Protein AF-J0CPW7-F1 (afdb_monomer)

Structure (mmCIF, N/CA/C/O backbone):
data_AF-J0CPW7-F1
#
_entry.id   AF-J0CPW7-F1
#
loop_
_atom_site.group_PDB
_atom_site.id
_atom_site.type_symbol
_atom_site.label_atom_id
_atom_site.label_alt_id
_atom_site.label_comp_id
_atom_site.label_asym_id
_atom_site.label_entity_id
_atom_site.label_seq_id
_atom_site.pdbx_PDB_ins_code
_atom_site.Cartn_x
_atom_site.Cartn_y
_atom_site.Cartn_z
_atom_site.occupancy
_atom_site.B_iso_or_equiv
_atom_site.auth_seq_id
_atom_site.auth_comp_id
_atom_site.auth_asym_id
_atom_site.auth_atom_id
_atom_site.pdbx_PDB_model_num
ATOM 1 N N . CYS A 1 1 ? 6.075 5.060 -6.857 1.00 97.00 1 CYS A N 1
ATOM 2 C CA . CYS A 1 1 ? 6.315 3.950 -5.918 1.00 97.00 1 CYS A CA 1
ATOM 3 C C . CYS A 1 1 ? 6.355 4.543 -4.523 1.00 97.00 1 CYS A C 1
ATOM 5 O O . CYS A 1 1 ? 7.009 5.564 -4.343 1.00 97.00 1 CYS A O 1
ATOM 7 N N . PHE A 1 2 ? 5.642 3.962 -3.564 1.00 97.75 2 PHE A N 1
ATOM 8 C CA . PHE A 1 2 ? 5.620 4.474 -2.197 1.00 97.75 2 PHE A CA 1
ATOM 9 C C . PHE A 1 2 ? 7.005 4.421 -1.529 1.00 97.75 2 PHE A C 1
ATOM 11 O O . PHE A 1 2 ? 7.380 5.375 -0.845 1.00 97.75 2 PHE A O 1
ATOM 18 N N . ASP A 1 3 ? 7.784 3.373 -1.813 1.00 96.81 3 ASP A N 1
ATOM 19 C CA . ASP A 1 3 ? 9.082 3.133 -1.173 1.00 96.81 3 ASP A CA 1
ATOM 20 C C . ASP A 1 3 ? 10.245 3.840 -1.868 1.00 96.81 3 ASP A C 1
ATOM 22 O O . ASP A 1 3 ? 10.908 4.661 -1.253 1.00 96.81 3 ASP A O 1
ATOM 26 N N . CYS A 1 4 ? 10.471 3.591 -3.160 1.00 95.44 4 CYS A N 1
ATOM 27 C CA . CYS A 1 4 ? 11.642 4.125 -3.873 1.00 95.44 4 CYS A CA 1
ATOM 28 C C . CYS A 1 4 ? 11.357 5.364 -4.739 1.00 95.44 4 CYS A C 1
ATOM 30 O O . CYS A 1 4 ? 12.217 5.803 -5.493 1.00 95.44 4 CYS A O 1
ATOM 32 N N . LYS A 1 5 ? 10.126 5.892 -4.705 1.00 95.19 5 LYS A N 1
ATOM 33 C CA . LYS A 1 5 ? 9.667 7.047 -5.508 1.00 95.19 5 LYS A CA 1
ATOM 34 C C . LYS A 1 5 ? 9.723 6.881 -7.037 1.00 95.19 5 LYS A C 1
ATOM 36 O O . LYS A 1 5 ? 9.331 7.804 -7.741 1.00 95.19 5 LYS A O 1
ATOM 41 N N . ALA A 1 6 ? 10.060 5.697 -7.558 1.00 96.38 6 ALA A N 1
ATOM 42 C CA . ALA A 1 6 ? 9.984 5.394 -8.991 1.00 96.38 6 ALA A CA 1
ATOM 43 C C . ALA A 1 6 ? 8.604 5.727 -9.594 1.00 96.38 6 ALA A C 1
ATOM 45 O O . ALA A 1 6 ? 7.568 5.478 -8.964 1.00 96.38 6 ALA A O 1
ATOM 46 N N . GLY A 1 7 ? 8.585 6.282 -10.806 1.00 96.25 7 GLY A N 1
ATOM 47 C CA . GLY A 1 7 ? 7.357 6.665 -11.508 1.00 96.25 7 GLY A CA 1
ATOM 48 C C . GLY A 1 7 ? 6.474 5.471 -11.884 1.00 96.25 7 GLY A C 1
ATOM 49 O O . GLY A 1 7 ? 6.941 4.338 -11.939 1.00 96.25 7 GLY A O 1
ATOM 50 N N . ASN A 1 8 ? 5.189 5.742 -12.130 1.00 95.25 8 ASN A N 1
ATOM 51 C CA . ASN A 1 8 ? 4.209 4.795 -12.689 1.00 95.25 8 ASN A CA 1
ATOM 52 C C . ASN A 1 8 ? 4.217 3.381 -12.061 1.00 95.25 8 ASN A C 1
ATOM 54 O O . ASN A 1 8 ? 4.352 2.388 -12.775 1.00 95.25 8 ASN A O 1
ATOM 58 N N . PRO A 1 9 ? 4.084 3.254 -10.725 1.00 97.62 9 PRO A N 1
ATOM 59 C CA . PRO A 1 9 ? 4.030 1.949 -10.072 1.00 97.62 9 PRO A CA 1
ATOM 60 C C . PRO A 1 9 ? 2.786 1.148 -10.497 1.00 97.62 9 PRO 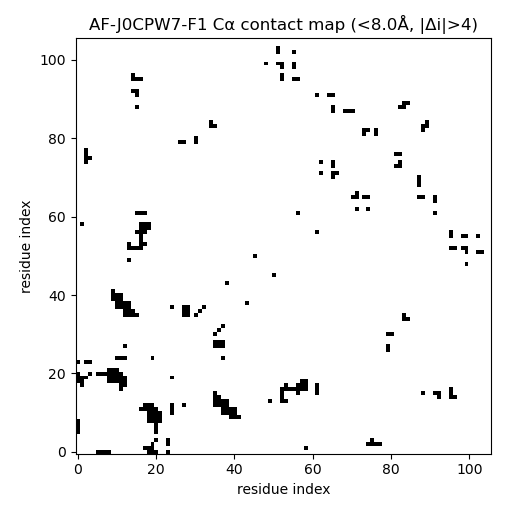A C 1
ATOM 62 O O . PRO A 1 9 ? 1.662 1.616 -10.333 1.00 97.62 9 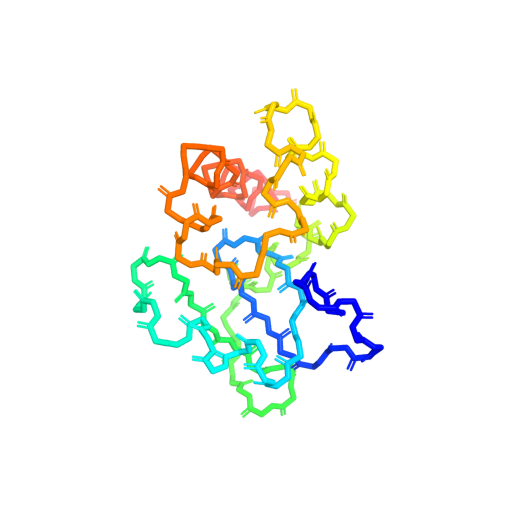PRO A O 1
ATOM 65 N N . THR A 1 10 ? 2.985 -0.077 -10.985 1.00 97.75 10 THR A N 1
ATOM 66 C CA . THR A 1 10 ? 1.918 -1.010 -11.414 1.00 97.75 10 THR A CA 1
ATOM 67 C C . THR A 1 10 ? 1.702 -2.177 -10.447 1.00 97.75 10 THR A C 1
ATOM 69 O O . THR A 1 10 ? 0.948 -3.108 -10.725 1.00 97.75 10 THR A O 1
ATOM 72 N N . TRP A 1 11 ? 2.362 -2.145 -9.292 1.00 98.50 11 TRP A N 1
ATOM 73 C CA . TRP A 1 11 ? 2.194 -3.128 -8.229 1.00 98.50 11 TRP A CA 1
ATOM 74 C C . TRP A 1 11 ? 1.636 -2.457 -6.987 1.00 98.50 11 TRP A C 1
ATOM 76 O O . TRP A 1 11 ? 1.694 -1.238 -6.828 1.00 98.50 11 TRP A O 1
ATOM 86 N N . THR A 1 12 ? 1.074 -3.256 -6.094 1.00 98.50 12 THR A N 1
ATOM 87 C CA . THR A 1 12 ? 0.385 -2.763 -4.905 1.00 98.50 12 THR A CA 1
ATOM 88 C C . THR A 1 12 ? 0.716 -3.602 -3.688 1.00 98.50 12 THR A C 1
ATOM 90 O O . THR A 1 12 ? 1.056 -4.779 -3.803 1.00 98.50 12 THR A O 1
ATOM 93 N N . SER A 1 13 ? 0.589 -2.985 -2.519 1.00 98.25 13 SER A N 1
ATOM 94 C CA . SER A 1 13 ? 0.588 -3.642 -1.218 1.00 98.25 13 SER A CA 1
ATOM 95 C C . SER A 1 13 ? -0.791 -3.442 -0.596 1.00 98.25 13 SER A C 1
ATOM 97 O O . SER A 1 13 ? -1.090 -2.374 -0.058 1.00 98.25 13 SER A O 1
ATOM 99 N N . ILE A 1 14 ? -1.638 -4.469 -0.693 1.00 98.31 14 ILE A N 1
ATOM 100 C CA . ILE A 1 14 ? -3.067 -4.400 -0.356 1.00 98.31 14 ILE A CA 1
ATOM 101 C C . ILE A 1 14 ? -3.333 -3.985 1.094 1.00 98.31 14 ILE A C 1
ATOM 103 O O . ILE A 1 14 ? -4.137 -3.077 1.287 1.00 98.31 14 ILE A O 1
ATOM 107 N N . PRO A 1 15 ? -2.673 -4.565 2.123 1.00 97.62 15 PRO A N 1
ATOM 108 C CA . PRO A 1 15 ? -2.999 -4.250 3.517 1.00 97.62 15 PRO A CA 1
ATOM 109 C C . PRO A 1 15 ? -2.771 -2.780 3.879 1.00 97.62 15 PRO A C 1
ATOM 111 O O . PRO A 1 15 ? -3.340 -2.289 4.847 1.00 97.62 15 PRO A O 1
ATOM 114 N N . PHE A 1 16 ? -1.936 -2.093 3.100 1.00 98.12 16 PHE A N 1
ATOM 115 C CA . PHE A 1 16 ? -1.606 -0.686 3.281 1.00 98.12 16 PHE A CA 1
ATOM 116 C C . PHE A 1 16 ? -2.239 0.209 2.206 1.00 98.12 16 PHE A C 1
ATOM 118 O O . PHE A 1 16 ? -2.075 1.420 2.261 1.00 98.12 16 PHE A O 1
ATOM 125 N N . GLY A 1 17 ? -2.920 -0.350 1.202 1.00 98.12 17 GLY A N 1
ATOM 126 C CA . GLY A 1 17 ? -3.538 0.431 0.130 1.00 98.12 17 GLY A CA 1
ATOM 127 C C . GLY A 1 17 ? -2.554 1.281 -0.690 1.00 98.12 17 GLY A C 1
ATOM 128 O O . GLY A 1 17 ? -2.939 2.340 -1.177 1.00 98.12 17 GLY A O 1
ATOM 129 N N . VAL A 1 18 ? -1.283 0.877 -0.824 1.00 98.50 18 VAL A N 1
ATOM 130 C CA . VAL A 1 18 ? -0.233 1.669 -1.506 1.00 98.50 18 VAL A CA 1
ATOM 131 C C . VAL A 1 18 ? 0.231 1.043 -2.818 1.00 98.50 18 VAL A C 1
ATOM 133 O O . VAL A 1 18 ? 0.217 -0.177 -2.981 1.00 98.50 18 VAL A O 1
ATOM 136 N N . TYR A 1 19 ? 0.710 1.885 -3.733 1.00 98.50 19 TYR A N 1
ATOM 137 C CA . TYR A 1 19 ? 1.316 1.498 -5.005 1.00 98.50 19 TYR A CA 1
ATOM 138 C C . TYR A 1 19 ? 2.844 1.469 -4.923 1.00 98.50 19 TYR A C 1
ATOM 140 O O . TYR A 1 19 ? 3.490 2.465 -4.571 1.00 98.50 19 TYR A O 1
ATOM 148 N N . ILE A 1 20 ? 3.428 0.359 -5.354 1.00 98.31 20 ILE A N 1
ATOM 149 C CA . ILE A 1 20 ? 4.861 0.063 -5.364 1.00 98.31 20 ILE A CA 1
ATOM 150 C C . ILE A 1 20 ? 5.328 -0.327 -6.777 1.00 98.31 20 ILE A C 1
ATOM 152 O O . ILE A 1 20 ? 4.525 -0.702 -7.628 1.00 98.31 20 ILE A O 1
ATOM 156 N N . CYS A 1 21 ? 6.616 -0.166 -7.078 1.00 97.94 21 CYS A N 1
ATOM 157 C CA . CYS A 1 21 ? 7.180 -0.642 -8.346 1.00 97.94 21 CYS A CA 1
ATOM 158 C C . CYS A 1 21 ? 7.415 -2.159 -8.302 1.00 97.94 21 CYS A C 1
ATOM 160 O O . CYS A 1 21 ? 7.269 -2.787 -7.250 1.00 97.94 21 CYS A O 1
ATOM 162 N N . LEU A 1 22 ? 7.800 -2.739 -9.440 1.00 97.19 22 LEU A N 1
ATOM 163 C CA . LEU A 1 22 ? 8.092 -4.166 -9.555 1.00 97.19 22 LEU A CA 1
ATOM 164 C C . LEU A 1 22 ? 9.209 -4.598 -8.591 1.00 97.19 22 LEU A C 1
ATOM 166 O O . LEU A 1 22 ? 9.065 -5.608 -7.905 1.00 97.19 22 LEU A O 1
ATOM 170 N N . GLU A 1 23 ? 10.275 -3.809 -8.466 1.00 97.06 23 GLU A N 1
ATOM 171 C CA . GLU A 1 23 ? 11.421 -4.119 -7.604 1.00 97.06 23 GLU A CA 1
ATOM 172 C C . GLU A 1 23 ? 11.020 -4.122 -6.123 1.00 97.06 23 GLU A C 1
ATOM 174 O O . GLU A 1 23 ? 11.301 -5.076 -5.394 1.00 97.06 23 GLU A O 1
ATOM 179 N N . CYS A 1 24 ? 10.287 -3.097 -5.677 1.00 97.44 24 CYS A N 1
ATOM 180 C CA . CYS A 1 24 ? 9.765 -3.040 -4.311 1.00 97.44 24 CYS A CA 1
ATOM 181 C C . CYS A 1 24 ? 8.732 -4.145 -4.054 1.00 97.44 24 CYS A C 1
ATOM 183 O O . CYS A 1 24 ? 8.658 -4.665 -2.944 1.00 97.44 24 CYS A O 1
ATOM 185 N N . SER A 1 25 ? 7.984 -4.580 -5.072 1.00 97.56 25 SER A N 1
ATOM 186 C CA . SER A 1 25 ? 7.068 -5.718 -4.941 1.00 97.56 25 SER A CA 1
ATOM 187 C C . SER A 1 25 ? 7.797 -7.004 -4.524 1.00 97.56 25 SER A C 1
ATOM 189 O O . SER A 1 25 ? 7.287 -7.753 -3.690 1.00 97.56 25 SER A O 1
ATOM 191 N N . SER A 1 26 ? 9.023 -7.226 -5.010 1.00 96.56 26 SER A N 1
ATOM 192 C CA . SER A 1 26 ? 9.864 -8.361 -4.609 1.00 96.56 26 SER A CA 1
ATOM 193 C C . SER A 1 26 ? 10.314 -8.254 -3.151 1.00 96.56 26 SER A C 1
ATOM 195 O O . SER A 1 26 ? 10.246 -9.236 -2.414 1.00 96.56 26 SER A O 1
ATOM 197 N N . VAL A 1 27 ? 10.683 -7.051 -2.696 1.00 96.81 27 VAL A N 1
ATOM 198 C CA . VAL A 1 27 ? 10.994 -6.793 -1.276 1.00 96.81 27 VAL A CA 1
ATOM 199 C C . VAL A 1 27 ? 9.787 -7.125 -0.400 1.00 96.81 27 VAL A C 1
ATOM 201 O O . VAL A 1 27 ? 9.921 -7.812 0.610 1.00 96.81 27 VAL A O 1
ATOM 204 N N . HIS A 1 28 ? 8.591 -6.711 -0.821 1.00 97.81 28 HIS A N 1
ATOM 205 C CA . HIS A 1 28 ? 7.356 -7.004 -0.104 1.00 97.81 28 HIS A CA 1
ATOM 206 C C . HIS A 1 28 ? 7.026 -8.492 -0.029 1.00 97.81 28 HIS A C 1
ATOM 208 O O . HIS A 1 28 ? 6.632 -8.977 1.030 1.00 97.81 28 HIS A O 1
ATOM 214 N N . ARG A 1 29 ? 7.233 -9.232 -1.122 1.00 97.38 29 ARG A N 1
ATOM 215 C CA . ARG A 1 29 ? 7.055 -10.691 -1.141 1.00 97.38 29 ARG A CA 1
ATOM 216 C C . ARG A 1 29 ? 7.981 -11.384 -0.140 1.00 97.38 29 ARG A C 1
ATOM 218 O O . ARG A 1 29 ? 7.523 -12.269 0.577 1.00 97.38 29 ARG A O 1
ATOM 225 N N . ASN A 1 30 ? 9.232 -10.931 -0.030 1.00 96.62 30 ASN A N 1
ATOM 226 C CA . ASN A 1 30 ? 10.217 -11.488 0.904 1.00 96.62 30 ASN A CA 1
ATOM 227 C C . ASN A 1 30 ? 9.864 -11.257 2.385 1.00 96.62 30 ASN A C 1
ATOM 229 O O . ASN A 1 30 ? 10.325 -12.005 3.243 1.00 96.62 30 ASN A O 1
ATOM 233 N N . MET A 1 31 ? 9.036 -10.254 2.705 1.00 95.88 31 MET A N 1
ATOM 234 C CA . MET A 1 31 ? 8.550 -10.030 4.075 1.00 95.88 31 MET A CA 1
ATOM 235 C C . MET A 1 31 ? 7.480 -11.047 4.506 1.00 95.88 31 MET A C 1
ATOM 237 O O . MET A 1 31 ? 7.279 -11.264 5.700 1.00 95.88 31 MET A O 1
ATOM 241 N N . GLY A 1 32 ? 6.804 -11.685 3.550 1.00 95.56 32 GLY A N 1
ATOM 242 C CA . GLY A 1 32 ? 5.738 -12.648 3.801 1.00 95.56 32 GLY A CA 1
ATOM 243 C C . GLY A 1 32 ? 4.339 -12.026 3.882 1.00 95.56 32 GLY A C 1
ATOM 244 O O . GLY A 1 32 ? 4.146 -10.867 4.254 1.00 95.56 32 GLY A O 1
ATOM 245 N N . VAL A 1 33 ? 3.339 -12.853 3.559 1.00 95.50 33 VAL A N 1
ATOM 246 C CA . VAL A 1 33 ? 1.940 -12.436 3.331 1.00 95.50 33 VAL A CA 1
ATOM 247 C C . VAL A 1 33 ? 1.235 -11.834 4.550 1.00 95.50 33 VAL A C 1
ATOM 249 O O . VAL A 1 33 ? 0.283 -11.077 4.392 1.00 95.50 33 VAL A O 1
ATOM 252 N N . HIS A 1 34 ? 1.707 -12.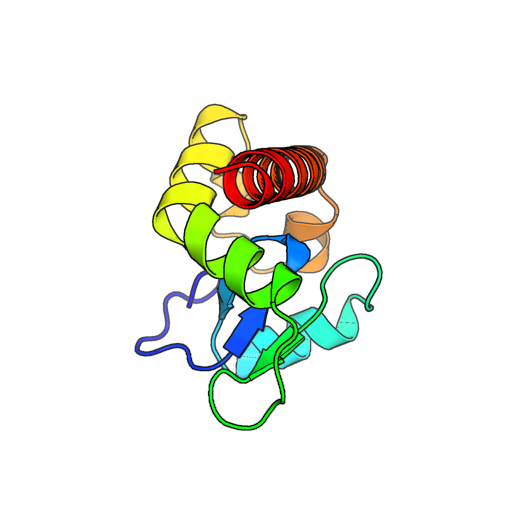148 5.759 1.00 92.44 34 HIS A N 1
ATOM 253 C CA . HIS A 1 34 ? 1.185 -11.598 7.013 1.00 92.44 34 HIS A CA 1
ATOM 254 C C . HIS A 1 34 ? 1.636 -10.144 7.249 1.00 92.44 34 HIS A C 1
ATOM 256 O O . HIS A 1 34 ? 0.954 -9.384 7.937 1.00 92.44 34 HIS A O 1
ATOM 262 N N . ILE A 1 35 ? 2.764 -9.734 6.655 1.00 94.56 35 ILE A N 1
ATOM 263 C CA . ILE A 1 35 ? 3.248 -8.350 6.703 1.00 94.56 35 ILE A CA 1
ATOM 264 C C . ILE A 1 35 ? 2.657 -7.564 5.539 1.00 94.56 35 ILE A C 1
ATOM 266 O O . ILE A 1 35 ? 2.035 -6.524 5.752 1.00 94.56 35 ILE A O 1
ATOM 270 N N . SER A 1 36 ? 2.838 -8.063 4.317 1.00 96.25 36 SER A N 1
ATOM 271 C CA . SER A 1 36 ? 2.356 -7.420 3.101 1.00 96.25 36 SER A CA 1
ATOM 272 C C . SER A 1 36 ? 1.833 -8.446 2.108 1.00 96.25 36 SER A C 1
ATOM 274 O O . SER A 1 36 ? 2.437 -9.492 1.886 1.00 96.25 36 SER A O 1
ATOM 276 N N . PHE A 1 37 ? 0.721 -8.106 1.462 1.00 97.69 37 PHE A N 1
ATOM 277 C CA . PHE A 1 37 ? 0.138 -8.897 0.394 1.00 97.69 37 PHE A CA 1
ATOM 278 C C . PHE A 1 37 ? 0.179 -8.114 -0.915 1.00 97.69 37 PHE A C 1
ATOM 280 O O . PHE A 1 37 ? -0.397 -7.029 -1.009 1.00 97.69 37 PHE A O 1
ATOM 287 N N . VAL A 1 38 ? 0.883 -8.662 -1.905 1.00 98.12 38 VAL A N 1
ATOM 288 C CA . VAL A 1 38 ? 1.198 -7.975 -3.161 1.00 98.12 38 VAL A CA 1
ATOM 289 C C . VAL A 1 38 ? 0.254 -8.401 -4.283 1.00 98.12 38 VAL A C 1
ATOM 291 O O . VAL A 1 38 ? -0.026 -9.594 -4.455 1.00 98.12 38 VAL A O 1
ATOM 294 N N . ARG A 1 39 ? -0.193 -7.424 -5.075 1.00 98.12 39 ARG A N 1
ATOM 295 C CA . ARG A 1 39 ? -0.953 -7.632 -6.316 1.00 98.12 39 ARG A CA 1
ATOM 296 C C . ARG A 1 39 ? -0.482 -6.691 -7.417 1.00 98.12 39 ARG A C 1
ATOM 298 O O . ARG A 1 39 ? -0.205 -5.520 -7.159 1.00 98.12 39 ARG A O 1
ATOM 305 N N . SER A 1 40 ? -0.401 -7.202 -8.634 1.00 97.88 40 SER A N 1
ATOM 306 C CA . SER A 1 40 ? -0.255 -6.423 -9.857 1.00 97.88 40 SER A CA 1
ATOM 307 C C . SER A 1 40 ? -1.596 -5.796 -10.241 1.00 97.88 40 SER A C 1
ATOM 309 O O . SER A 1 40 ? -2.645 -6.433 -10.146 1.00 97.88 40 SER A O 1
ATOM 311 N N . THR A 1 41 ? -1.570 -4.547 -10.701 1.00 96.75 41 THR A N 1
ATOM 312 C CA . THR A 1 41 ? -2.775 -3.845 -11.164 1.00 96.75 41 THR A CA 1
ATOM 313 C C . THR A 1 41 ? -3.315 -4.395 -12.481 1.00 96.75 41 THR A C 1
ATOM 315 O O . THR A 1 41 ? -4.495 -4.222 -12.760 1.00 96.75 41 THR A O 1
ATOM 318 N N . ASN A 1 42 ? -2.472 -5.045 -13.287 1.00 94.56 42 ASN A N 1
ATOM 319 C CA . ASN A 1 42 ? -2.806 -5.495 -14.638 1.00 94.56 42 ASN A CA 1
ATOM 320 C C . ASN A 1 42 ? -2.680 -7.010 -14.860 1.00 94.56 42 ASN A C 1
ATOM 322 O O . ASN A 1 42 ? -3.257 -7.510 -15.820 1.00 94.56 42 ASN A O 1
ATOM 326 N N . LEU A 1 43 ? -1.941 -7.737 -14.015 1.00 96.88 43 LEU A N 1
ATOM 327 C CA . LEU A 1 43 ? -1.694 -9.176 -14.190 1.00 96.88 43 LEU A CA 1
ATOM 328 C C . LEU A 1 43 ? -2.502 -10.061 -13.236 1.00 96.88 43 LEU A C 1
ATOM 330 O O . LEU A 1 43 ? -2.694 -11.239 -13.522 1.00 96.88 43 LEU A O 1
ATOM 334 N N . ASP A 1 44 ? -2.961 -9.521 -12.105 1.00 97.25 44 ASP A N 1
ATOM 335 C CA . ASP A 1 44 ? -3.668 -10.299 -11.090 1.00 97.25 44 ASP A CA 1
ATOM 336 C C . ASP A 1 44 ? -5.183 -10.067 -11.126 1.00 97.25 44 ASP A C 1
ATOM 338 O O . ASP A 1 44 ? -5.668 -8.991 -11.471 1.00 97.25 44 ASP A O 1
ATOM 342 N N . THR A 1 45 ? -5.939 -11.079 -10.693 1.00 97.00 45 THR A N 1
ATOM 343 C CA . THR A 1 45 ? -7.375 -10.940 -10.411 1.00 97.00 45 THR A CA 1
ATOM 344 C C . THR A 1 45 ? -7.593 -10.348 -9.020 1.00 97.00 45 THR A C 1
ATOM 346 O O . THR A 1 45 ? -6.923 -10.723 -8.051 1.00 97.00 45 THR A O 1
ATOM 349 N N . TRP A 1 46 ? -8.573 -9.452 -8.925 1.00 97.38 46 TRP A N 1
ATOM 350 C CA . TRP A 1 46 ? -8.852 -8.662 -7.734 1.00 97.38 46 TRP A CA 1
ATOM 351 C C . TRP A 1 46 ? -10.161 -9.058 -7.069 1.00 97.38 46 TRP A C 1
ATOM 353 O O . TRP A 1 46 ? -11.180 -9.269 -7.723 1.00 97.38 46 TRP A O 1
ATOM 363 N N . GLN A 1 47 ? -10.139 -9.101 -5.741 1.00 97.12 47 GLN A N 1
ATOM 364 C CA . GLN A 1 47 ? -11.355 -9.182 -4.939 1.00 97.12 47 GLN A CA 1
ATOM 365 C C . GLN A 1 47 ? -11.863 -7.776 -4.617 1.00 97.12 47 GLN A C 1
ATOM 367 O O . GLN A 1 47 ? -11.074 -6.851 -4.425 1.00 97.12 47 GLN A O 1
ATOM 372 N N . VAL A 1 48 ? -13.180 -7.626 -4.459 1.00 96.50 48 VAL A N 1
ATOM 373 C CA . VAL A 1 48 ? -13.814 -6.329 -4.158 1.00 96.50 48 VAL A CA 1
ATOM 374 C C . VAL A 1 48 ? -13.208 -5.672 -2.915 1.00 96.50 48 VAL A C 1
ATOM 376 O O . VAL A 1 48 ? -12.878 -4.492 -2.948 1.00 96.50 48 VAL A O 1
ATOM 379 N N . ASN A 1 49 ? -12.967 -6.432 -1.843 1.00 95.50 49 ASN A N 1
ATOM 380 C CA . ASN A 1 49 ? -12.345 -5.887 -0.630 1.00 95.50 49 ASN A CA 1
ATOM 381 C C . ASN A 1 49 ? -10.919 -5.368 -0.865 1.00 95.50 49 ASN A C 1
ATOM 383 O O . ASN A 1 49 ? -10.526 -4.380 -0.255 1.00 95.50 49 ASN A O 1
ATOM 387 N N . GLN A 1 50 ? -10.157 -5.993 -1.769 1.00 97.38 50 GLN A N 1
ATOM 388 C CA . GLN A 1 50 ? -8.808 -5.540 -2.124 1.00 97.38 50 GLN A CA 1
ATOM 389 C C . GLN A 1 50 ? -8.871 -4.223 -2.902 1.00 97.38 50 GLN A C 1
ATOM 391 O O . GLN A 1 50 ? -8.084 -3.319 -2.637 1.00 97.38 50 GLN A O 1
ATOM 396 N N . LEU A 1 51 ? -9.839 -4.097 -3.818 1.00 97.50 51 LEU A N 1
ATOM 397 C CA . LEU A 1 51 ? -10.098 -2.846 -4.534 1.00 97.50 51 LEU A CA 1
ATOM 398 C C . LEU A 1 51 ? -10.479 -1.732 -3.556 1.00 97.50 51 LEU A C 1
ATOM 400 O O . LEU A 1 51 ? -9.882 -0.663 -3.610 1.00 97.50 51 LEU A O 1
ATOM 404 N N . ARG A 1 52 ? -11.373 -2.006 -2.595 1.00 97.88 52 ARG A N 1
ATOM 405 C CA . ARG A 1 52 ? -11.744 -1.037 -1.552 1.00 97.88 52 ARG A CA 1
ATOM 406 C C . ARG A 1 52 ? -10.536 -0.571 -0.742 1.00 97.88 52 ARG A C 1
ATOM 408 O O . ARG A 1 52 ? -10.404 0.628 -0.524 1.00 97.88 52 ARG A O 1
ATOM 415 N N . SER A 1 53 ? -9.614 -1.467 -0.360 1.00 98.19 53 SER A N 1
ATOM 416 C CA . SER A 1 53 ? -8.364 -1.072 0.318 1.00 98.19 53 SER A CA 1
ATOM 417 C C . SER A 1 53 ? -7.549 -0.068 -0.499 1.00 98.19 53 SER A C 1
ATOM 419 O O . SER A 1 53 ? -7.001 0.877 0.065 1.00 98.19 53 SER A O 1
ATOM 421 N N . MET A 1 54 ? -7.488 -0.245 -1.821 1.00 98.06 54 MET A N 1
ATOM 422 C CA . MET A 1 54 ? -6.804 0.695 -2.713 1.00 98.06 54 MET A CA 1
ATOM 423 C C . MET A 1 54 ? -7.582 2.008 -2.886 1.00 98.06 54 MET A C 1
ATOM 425 O O . MET A 1 54 ? -6.957 3.058 -3.006 1.00 98.06 54 MET A O 1
ATOM 429 N N . THR A 1 55 ? -8.917 1.966 -2.865 1.00 97.19 55 THR A N 1
ATOM 430 C CA . THR A 1 55 ? -9.793 3.145 -2.969 1.00 97.19 55 THR A CA 1
ATOM 431 C C . THR A 1 55 ? -9.708 4.050 -1.738 1.00 97.19 55 THR A C 1
ATOM 433 O O . THR A 1 55 ? -9.611 5.264 -1.888 1.00 97.19 55 THR A O 1
ATOM 436 N N . VAL A 1 56 ? -9.723 3.482 -0.527 1.00 97.94 56 VAL A N 1
ATOM 437 C CA . VAL A 1 56 ? -9.709 4.252 0.739 1.00 97.94 56 VAL A CA 1
ATOM 438 C C . VAL A 1 56 ? -8.300 4.543 1.280 1.00 97.94 56 VAL A C 1
ATOM 440 O O . VAL A 1 56 ? -8.139 5.231 2.295 1.00 97.94 56 VAL A O 1
ATOM 443 N N . GLY A 1 57 ? -7.284 3.968 0.635 1.00 98.06 57 GLY A N 1
ATOM 444 C CA . GLY A 1 57 ? -5.873 4.148 0.952 1.00 98.06 57 GLY A CA 1
ATOM 445 C C . GLY A 1 57 ? -5.209 5.205 0.073 1.00 98.06 57 GLY A C 1
ATOM 446 O O . GLY A 1 57 ? -5.580 6.378 0.075 1.00 98.06 57 GLY A O 1
ATOM 447 N N . GLY A 1 58 ? -4.181 4.787 -0.660 1.00 97.88 58 GLY A N 1
ATOM 448 C CA . GLY A 1 58 ? -3.383 5.625 -1.546 1.00 97.88 58 GLY A CA 1
ATOM 449 C C . GLY A 1 58 ? -2.087 6.132 -0.909 1.00 97.88 58 GLY A C 1
ATOM 450 O O . GLY A 1 58 ? -1.985 6.361 0.296 1.00 97.88 58 GLY A O 1
ATOM 451 N N . ASN A 1 59 ? -1.073 6.362 -1.751 1.00 98.12 59 ASN A N 1
ATOM 452 C CA . ASN A 1 59 ? 0.272 6.750 -1.303 1.00 98.12 59 ASN A CA 1
ATOM 453 C C . ASN A 1 59 ? 0.290 8.071 -0.524 1.00 98.12 59 ASN A C 1
ATOM 455 O O . ASN A 1 59 ? 1.061 8.207 0.426 1.00 98.12 59 ASN A O 1
ATOM 459 N N . ALA A 1 60 ? -0.543 9.036 -0.922 1.00 97.75 60 ALA A N 1
ATOM 460 C CA . ALA A 1 60 ? -0.660 10.310 -0.219 1.00 97.75 60 ALA A CA 1
ATOM 461 C C . ALA A 1 60 ? -1.243 10.107 1.186 1.00 97.75 60 ALA A C 1
ATOM 463 O O . ALA A 1 60 ? -0.658 10.581 2.157 1.00 97.75 60 ALA A O 1
ATOM 464 N N . SER A 1 61 ? -2.315 9.313 1.305 1.00 97.81 61 SER A N 1
ATOM 465 C CA . SER A 1 61 ? -2.925 8.996 2.600 1.00 97.81 61 SER A CA 1
ATOM 466 C C . SER A 1 61 ? -1.953 8.257 3.523 1.00 97.81 61 SER A C 1
ATOM 468 O O . SER A 1 61 ? -1.838 8.603 4.696 1.00 97.81 61 SER A O 1
ATOM 470 N N . ALA A 1 62 ? -1.196 7.294 2.991 1.00 98.00 62 ALA A N 1
ATOM 471 C CA . ALA A 1 62 ? -0.171 6.586 3.753 1.00 98.00 62 ALA A CA 1
ATOM 472 C C . ALA A 1 62 ? 0.942 7.529 4.232 1.00 98.00 62 ALA A C 1
ATOM 474 O O . ALA A 1 62 ? 1.340 7.486 5.393 1.00 98.00 62 ALA A O 1
ATOM 475 N N . THR A 1 63 ? 1.415 8.422 3.359 1.00 97.56 63 THR A N 1
ATOM 476 C CA . THR A 1 63 ? 2.448 9.419 3.693 1.00 97.56 63 THR A CA 1
ATOM 477 C C . THR A 1 63 ? 1.984 10.357 4.806 1.00 97.56 63 THR A C 1
ATOM 479 O O . THR A 1 63 ? 2.715 10.596 5.770 1.00 97.56 63 THR A O 1
ATOM 482 N N . GLU A 1 64 ? 0.753 10.855 4.703 1.00 97.94 64 GLU A N 1
ATOM 483 C CA . GLU A 1 64 ? 0.147 11.716 5.714 1.00 97.94 64 GLU A CA 1
ATOM 484 C C . GLU A 1 64 ? -0.013 10.980 7.049 1.00 97.94 64 GLU A C 1
ATOM 486 O O . GLU A 1 64 ? 0.362 11.507 8.098 1.00 97.94 64 GLU A O 1
ATOM 491 N N . PHE A 1 65 ? -0.513 9.741 7.018 1.00 98.06 65 PHE A N 1
ATOM 492 C CA . PHE A 1 65 ? -0.710 8.940 8.221 1.00 98.06 65 PHE A CA 1
ATOM 493 C C . PHE A 1 65 ? 0.611 8.678 8.947 1.00 98.06 65 PHE A C 1
ATOM 495 O O . PHE A 1 65 ? 0.703 8.918 10.151 1.00 98.06 65 PHE A O 1
ATOM 502 N N . PHE A 1 66 ? 1.646 8.242 8.224 1.00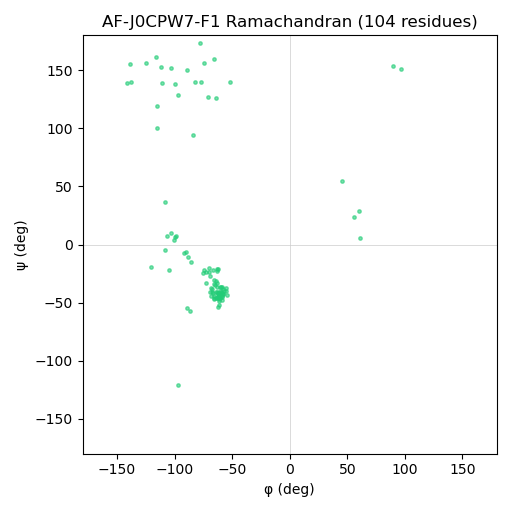 97.38 66 PHE A N 1
ATOM 503 C CA . PHE A 1 66 ? 2.971 8.008 8.800 1.00 97.38 66 PHE A CA 1
ATOM 504 C C . PHE A 1 66 ? 3.555 9.295 9.389 1.00 97.38 66 PHE A C 1
ATOM 506 O O . PHE A 1 66 ? 4.084 9.268 10.497 1.00 97.38 66 PHE A O 1
ATOM 513 N N . THR A 1 67 ? 3.408 10.432 8.706 1.00 96.56 67 THR A N 1
ATOM 514 C CA . THR A 1 67 ? 3.882 11.729 9.216 1.00 96.56 67 THR A CA 1
ATOM 515 C C . THR A 1 67 ? 3.184 12.124 10.522 1.00 96.56 67 THR A C 1
ATOM 517 O O . THR A 1 67 ? 3.852 12.535 11.467 1.00 96.56 67 THR A O 1
ATOM 520 N N . LYS A 1 68 ? 1.859 11.942 10.620 1.00 97.06 68 LYS A N 1
ATOM 521 C CA . LYS A 1 68 ? 1.077 12.293 11.821 1.00 97.06 68 LYS A CA 1
ATOM 522 C C . LYS A 1 68 ? 1.358 11.400 13.034 1.00 97.06 68 LYS A C 1
ATOM 524 O O . LYS A 1 68 ? 1.200 11.854 14.161 1.00 97.06 68 LYS A O 1
ATOM 529 N N . HIS A 1 69 ? 1.786 10.157 12.821 1.00 95.88 69 HIS A N 1
ATOM 530 C CA . HIS A 1 69 ? 1.966 9.159 13.884 1.00 95.88 69 HIS A CA 1
ATOM 531 C C . HIS A 1 69 ? 3.445 8.859 14.172 1.00 95.88 69 HIS A C 1
ATOM 533 O O . HIS A 1 69 ? 3.811 7.712 14.423 1.00 95.88 69 HIS A O 1
ATOM 539 N N . ALA A 1 70 ? 4.307 9.882 14.101 1.00 91.62 70 ALA A N 1
ATOM 540 C CA . ALA A 1 70 ? 5.751 9.786 14.364 1.00 91.62 70 ALA A CA 1
ATOM 541 C C . ALA A 1 70 ? 6.495 8.727 13.514 1.00 91.62 70 ALA A C 1
ATOM 543 O O . ALA A 1 70 ? 7.570 8.255 13.877 1.00 91.62 70 ALA A O 1
ATOM 544 N N . GLY A 1 71 ? 5.936 8.369 12.358 1.00 90.38 71 GLY A N 1
ATOM 545 C CA . GLY A 1 71 ? 6.476 7.393 11.416 1.00 90.38 71 GLY A CA 1
ATOM 546 C C . GLY A 1 71 ? 7.220 8.005 10.230 1.00 90.38 71 GLY A C 1
ATOM 547 O O . GLY A 1 71 ? 7.595 7.271 9.318 1.00 90.38 71 GLY A O 1
ATOM 548 N N . ALA A 1 72 ? 7.433 9.325 10.212 1.00 91.81 72 ALA A N 1
ATOM 549 C CA . ALA A 1 72 ? 8.079 10.025 9.098 1.00 91.81 72 ALA A CA 1
ATOM 550 C C . ALA A 1 72 ? 9.469 9.450 8.763 1.00 91.81 72 ALA A C 1
ATOM 552 O O . ALA A 1 72 ? 9.799 9.284 7.594 1.00 91.81 72 ALA A O 1
ATOM 553 N N . SER A 1 73 ? 10.241 9.041 9.775 1.00 91.81 73 SER A N 1
ATOM 554 C CA . SER A 1 73 ? 11.560 8.412 9.598 1.00 91.81 73 SER A CA 1
ATOM 555 C C . SER 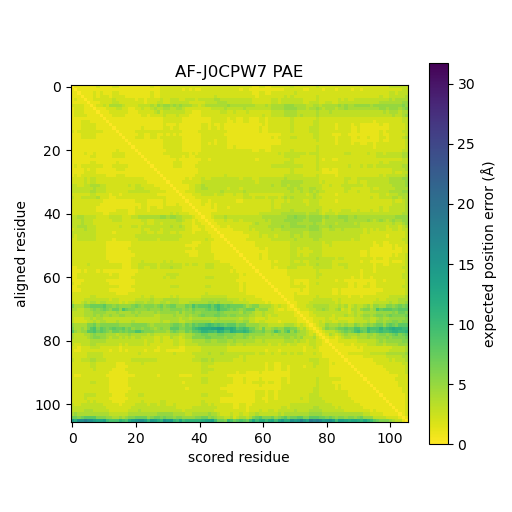A 1 73 ? 11.518 7.075 8.848 1.00 91.81 73 SER A C 1
ATOM 557 O O . SER A 1 73 ? 12.529 6.651 8.290 1.00 91.81 73 SER A O 1
ATOM 559 N N . PHE A 1 74 ? 10.362 6.405 8.802 1.00 93.19 74 PHE A N 1
ATOM 560 C CA . PHE A 1 74 ? 10.187 5.172 8.039 1.00 93.19 74 PHE A CA 1
ATOM 561 C C . PHE A 1 74 ? 9.834 5.418 6.569 1.00 93.19 74 PHE A C 1
ATOM 563 O O . PHE A 1 74 ? 9.931 4.488 5.771 1.00 93.19 74 PHE A O 1
ATOM 570 N N . LEU A 1 75 ? 9.422 6.631 6.181 1.00 90.88 75 LEU A N 1
ATOM 571 C CA . LEU A 1 75 ? 9.018 6.919 4.800 1.00 90.88 75 LEU A CA 1
ATOM 572 C C . LEU A 1 75 ? 10.177 6.789 3.810 1.00 90.88 75 LEU A C 1
ATOM 574 O O . LEU A 1 75 ? 9.950 6.293 2.706 1.00 90.88 75 LEU A O 1
ATOM 578 N N . ASP A 1 76 ? 11.383 7.145 4.252 1.00 87.44 76 ASP A N 1
ATOM 579 C CA . ASP A 1 76 ? 12.627 7.079 3.476 1.00 87.44 76 ASP A CA 1
ATOM 580 C C . ASP A 1 76 ? 13.503 5.875 3.865 1.00 87.44 76 ASP A C 1
ATOM 582 O O . ASP A 1 76 ? 14.659 5.761 3.456 1.00 87.44 76 ASP A O 1
ATOM 586 N N . SER A 1 77 ? 12.972 4.955 4.679 1.00 86.75 77 SER A N 1
ATOM 587 C CA . SER A 1 77 ? 13.721 3.772 5.088 1.00 86.75 77 SER A CA 1
ATOM 588 C C . SER A 1 77 ? 13.886 2.800 3.922 1.00 86.75 77 SER A C 1
ATOM 590 O O . SER A 1 77 ? 12.910 2.361 3.316 1.00 86.75 77 SER A O 1
ATOM 592 N N . VAL A 1 78 ? 15.135 2.413 3.661 1.00 81.75 78 VAL A N 1
ATOM 593 C CA . VAL A 1 78 ? 15.485 1.371 2.681 1.00 81.75 78 VAL A CA 1
ATOM 594 C C . VAL A 1 78 ? 15.121 -0.028 3.202 1.00 81.75 78 VAL A C 1
ATOM 596 O O . VAL A 1 78 ? 14.887 -0.951 2.424 1.00 81.75 78 VAL A O 1
ATOM 599 N N . ASP A 1 79 ? 15.030 -0.191 4.525 1.00 89.44 79 ASP A N 1
ATOM 600 C CA . ASP A 1 79 ? 14.639 -1.449 5.156 1.00 89.44 79 ASP A CA 1
ATOM 601 C C . ASP A 1 79 ? 13.111 -1.575 5.199 1.00 89.44 79 ASP A C 1
ATOM 603 O O . ASP A 1 79 ? 12.433 -1.119 6.129 1.00 89.44 79 ASP A O 1
ATOM 607 N N . GLY A 1 80 ? 12.567 -2.241 4.178 1.00 90.69 80 GLY A N 1
ATOM 608 C CA . GLY A 1 80 ? 11.141 -2.535 4.089 1.00 90.69 80 GLY A CA 1
ATOM 609 C C . GLY A 1 80 ? 10.620 -3.292 5.314 1.00 90.69 80 GLY A C 1
ATOM 610 O O . GLY A 1 80 ? 9.556 -2.957 5.830 1.00 90.69 80 GLY A O 1
ATOM 611 N N . LYS A 1 81 ? 11.375 -4.256 5.855 1.00 91.88 81 LYS A N 1
ATOM 612 C CA . LYS A 1 81 ? 10.907 -5.048 7.000 1.00 91.88 81 LYS A CA 1
ATOM 613 C C . LYS A 1 81 ? 10.759 -4.172 8.237 1.00 91.88 81 LYS A C 1
ATOM 615 O O . LYS A 1 81 ? 9.731 -4.241 8.905 1.00 91.88 81 LYS A O 1
ATOM 620 N N . LYS A 1 82 ? 11.731 -3.298 8.503 1.00 93.31 82 LYS A N 1
ATOM 621 C CA . LYS A 1 82 ? 11.662 -2.345 9.617 1.00 93.31 82 LYS A CA 1
ATOM 622 C C . LYS A 1 82 ? 10.496 -1.366 9.465 1.00 93.31 82 LYS A C 1
ATOM 624 O O . LYS A 1 82 ? 9.799 -1.100 10.440 1.00 93.31 82 LYS A O 1
ATOM 629 N N . LYS A 1 83 ? 10.254 -0.861 8.251 1.00 95.69 83 LYS A N 1
ATOM 630 C CA . LYS A 1 83 ? 9.122 0.027 7.946 1.00 95.69 83 LYS A CA 1
ATOM 631 C C . LYS A 1 83 ? 7.779 -0.665 8.172 1.00 95.69 83 LYS A C 1
ATOM 633 O O . LYS A 1 83 ? 6.947 -0.145 8.910 1.00 95.69 83 LYS A O 1
ATOM 638 N N . TYR A 1 84 ? 7.564 -1.829 7.565 1.00 96.62 84 TYR A N 1
ATOM 639 C CA . TYR A 1 84 ? 6.251 -2.481 7.503 1.00 96.62 84 TYR A CA 1
ATOM 640 C C . TYR A 1 84 ? 5.925 -3.403 8.687 1.00 96.62 84 TYR A C 1
ATOM 642 O O . TYR A 1 84 ? 4.770 -3.804 8.823 1.00 96.62 84 TYR A O 1
ATOM 650 N N . ALA A 1 85 ? 6.904 -3.707 9.545 1.00 94.44 85 ALA A N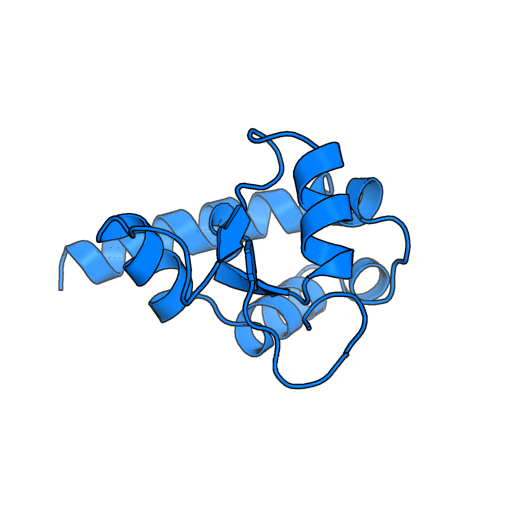 1
ATOM 651 C CA . ALA A 1 85 ? 6.704 -4.353 10.847 1.00 94.44 85 ALA A CA 1
ATOM 652 C C . ALA A 1 85 ? 6.709 -3.353 12.023 1.00 94.44 85 ALA A C 1
ATOM 654 O O . ALA A 1 85 ? 6.751 -3.755 13.183 1.00 94.44 85 ALA A O 1
ATOM 655 N N . SER A 1 86 ? 6.732 -2.047 11.740 1.00 95.62 86 SER A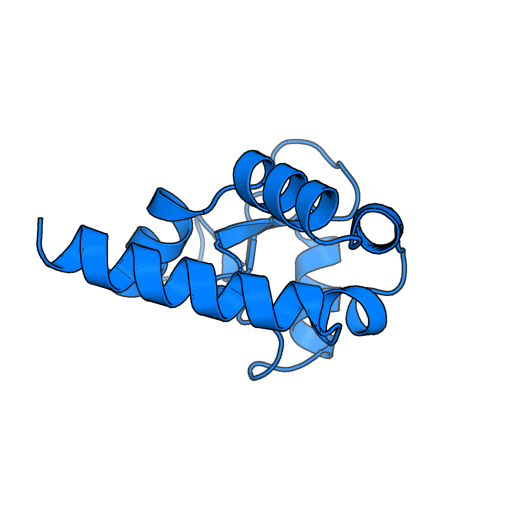 N 1
ATOM 656 C CA . SER A 1 86 ? 6.676 -1.014 12.775 1.00 95.62 86 SER A CA 1
ATOM 657 C C . SER A 1 86 ? 5.267 -0.868 13.359 1.00 95.62 86 SER A C 1
ATOM 659 O O . SER A 1 86 ? 4.267 -1.122 12.688 1.00 95.62 86 SER A O 1
ATOM 661 N N . ALA A 1 87 ? 5.177 -0.351 14.587 1.00 96.06 87 ALA A N 1
ATOM 662 C CA . ALA A 1 87 ? 3.891 -0.080 15.229 1.00 96.06 87 ALA A CA 1
ATOM 663 C C . ALA A 1 87 ? 3.008 0.884 14.411 1.00 96.06 87 ALA A C 1
ATOM 665 O O . ALA A 1 87 ? 1.802 0.682 14.308 1.00 96.06 87 ALA A O 1
ATOM 666 N N . VAL A 1 88 ? 3.599 1.904 13.771 1.00 97.00 88 VAL A N 1
ATOM 667 C CA . VAL A 1 88 ? 2.856 2.841 12.906 1.00 97.00 88 VAL A CA 1
ATOM 668 C C . VAL A 1 88 ? 2.294 2.156 11.658 1.00 97.00 88 VAL A C 1
ATOM 670 O O . VAL A 1 88 ? 1.192 2.483 11.222 1.00 97.00 88 VAL A O 1
ATOM 673 N N . ALA A 1 89 ? 3.008 1.170 11.109 1.00 97.00 89 ALA A N 1
ATOM 674 C CA . ALA A 1 89 ? 2.527 0.384 9.983 1.00 97.00 89 ALA A CA 1
ATOM 675 C C . ALA A 1 89 ? 1.320 -0.479 10.380 1.00 97.00 89 ALA A C 1
ATOM 677 O O . ALA A 1 89 ? 0.339 -0.528 9.638 1.00 97.00 89 ALA A O 1
ATOM 678 N N . ASP A 1 90 ? 1.342 -1.095 11.563 1.00 97.19 90 ASP A N 1
ATOM 679 C CA . ASP A 1 90 ? 0.198 -1.864 12.061 1.00 97.19 90 ASP A CA 1
ATOM 680 C C . ASP A 1 90 ? -1.010 -0.975 12.386 1.00 97.19 90 ASP A C 1
ATOM 682 O O . ASP A 1 90 ? -2.136 -1.333 12.036 1.00 97.19 90 ASP A O 1
ATOM 686 N N . LEU A 1 91 ? -0.792 0.219 12.952 1.00 98.00 91 LEU A N 1
ATOM 687 C CA . LEU A 1 91 ? -1.853 1.220 13.116 1.00 98.00 91 LEU A CA 1
ATOM 688 C C . LEU A 1 91 ? -2.470 1.604 11.767 1.00 98.00 91 LEU A C 1
ATOM 690 O O . LEU A 1 91 ? -3.692 1.694 11.647 1.00 98.00 91 LEU A O 1
ATOM 694 N N . TYR A 1 92 ? -1.648 1.773 10.729 1.00 98.31 92 TYR A N 1
ATOM 695 C CA . TYR A 1 92 ? -2.159 2.106 9.405 1.00 98.31 92 TYR A CA 1
ATOM 696 C C . TYR A 1 92 ? -2.948 0.953 8.768 1.00 98.31 92 TYR A C 1
ATOM 698 O O . TYR A 1 92 ? -3.986 1.196 8.157 1.00 98.31 92 TYR A O 1
ATOM 706 N N . LYS A 1 93 ? -2.533 -0.310 8.958 1.00 97.56 93 LYS A N 1
ATOM 707 C CA . LYS A 1 93 ? -3.335 -1.472 8.523 1.00 97.56 93 LYS A CA 1
ATOM 708 C C . LYS A 1 93 ? -4.714 -1.479 9.179 1.00 97.56 93 LYS A C 1
ATOM 710 O O . LYS A 1 93 ? -5.710 -1.720 8.499 1.00 97.56 93 LYS A O 1
ATOM 715 N N . GLN A 1 94 ? -4.777 -1.226 10.488 1.00 98.12 94 GLN A N 1
ATOM 716 C CA . GLN A 1 94 ? -6.044 -1.172 11.224 1.00 98.12 94 GLN A CA 1
ATOM 717 C C . GLN A 1 94 ? -6.936 -0.041 10.703 1.00 98.12 94 GLN A C 1
ATOM 719 O O . GLN A 1 94 ? -8.130 -0.248 10.486 1.00 98.12 94 GLN A O 1
ATOM 724 N N . GLU A 1 95 ? -6.350 1.123 10.430 1.00 98.19 95 GLU A N 1
ATOM 725 C CA . GLU A 1 95 ? -7.058 2.261 9.848 1.00 98.19 95 GLU A CA 1
ATOM 726 C C . GLU A 1 95 ? -7.615 1.940 8.451 1.00 98.19 95 GLU A C 1
ATOM 728 O O . GLU A 1 95 ? -8.787 2.201 8.183 1.00 98.19 95 GLU A O 1
ATOM 733 N N . ILE A 1 96 ? -6.834 1.304 7.570 1.00 98.38 96 ILE A N 1
ATOM 734 C CA . ILE A 1 96 ? -7.324 0.859 6.255 1.00 98.38 96 ILE A CA 1
ATOM 735 C C . ILE A 1 96 ? -8.470 -0.140 6.407 1.00 98.38 96 ILE A C 1
ATOM 737 O O . ILE A 1 96 ? -9.496 -0.001 5.745 1.00 98.38 96 ILE A O 1
ATOM 741 N N . GLN A 1 97 ? -8.344 -1.127 7.295 1.00 97.75 97 GLN A N 1
ATOM 742 C CA . GLN A 1 97 ? -9.412 -2.100 7.535 1.00 97.75 97 GLN A CA 1
ATOM 743 C C . GLN A 1 97 ? -10.698 -1.441 8.037 1.00 97.75 97 GLN A C 1
ATOM 745 O O . GLN A 1 97 ? -11.784 -1.837 7.615 1.00 97.75 97 GLN A O 1
ATOM 750 N N . LYS A 1 98 ? -10.587 -0.440 8.915 1.00 98.19 98 LYS A N 1
ATOM 751 C CA . LYS A 1 98 ? -11.729 0.351 9.376 1.00 98.19 98 LYS A CA 1
ATOM 752 C C . LYS A 1 98 ? -12.388 1.082 8.205 1.00 98.19 98 LYS A C 1
ATOM 754 O O . LYS A 1 98 ? -13.572 0.879 7.967 1.00 98.19 98 LYS A O 1
ATOM 759 N N . ARG A 1 99 ? -11.614 1.827 7.411 1.00 98.00 99 ARG A N 1
ATOM 760 C CA . ARG A 1 99 ? -12.136 2.559 6.244 1.00 98.00 99 ARG A CA 1
ATOM 761 C C . ARG A 1 99 ? -12.780 1.649 5.202 1.00 98.00 99 ARG A C 1
ATOM 763 O O . ARG A 1 99 ? -13.778 2.028 4.606 1.00 98.00 99 ARG A O 1
ATOM 770 N N . VAL A 1 100 ? -12.234 0.451 4.986 1.00 98.06 100 VAL A N 1
ATOM 771 C CA . VAL A 1 100 ? -12.825 -0.545 4.077 1.00 98.06 100 VAL A CA 1
ATOM 772 C C . VAL A 1 100 ? -14.187 -1.011 4.581 1.00 98.06 100 VAL A C 1
ATOM 774 O O . VAL A 1 100 ? -15.098 -1.174 3.775 1.00 98.06 100 VAL A O 1
ATOM 777 N N . LYS A 1 101 ? -14.340 -1.228 5.894 1.00 97.25 101 LYS A N 1
ATOM 778 C CA . LYS A 1 101 ? -15.639 -1.581 6.485 1.00 97.25 101 LYS A CA 1
ATOM 779 C C . LYS A 1 101 ? -16.641 -0.444 6.312 1.00 97.25 101 LYS A C 1
ATOM 781 O O . LYS A 1 101 ? -17.748 -0.707 5.863 1.00 97.25 101 LYS A O 1
ATOM 786 N N . ASP A 1 102 ? -16.231 0.791 6.593 1.00 97.12 102 ASP A N 1
ATOM 787 C CA . ASP A 1 102 ? -17.089 1.970 6.449 1.00 97.12 102 ASP A CA 1
ATOM 788 C C . ASP A 1 102 ? -17.539 2.147 4.983 1.00 97.12 102 ASP A C 1
ATOM 790 O O . ASP A 1 102 ? -18.731 2.275 4.702 1.00 97.12 102 ASP A O 1
ATOM 794 N N . ASP A 1 103 ? -16.613 2.042 4.024 1.00 96.38 103 ASP A N 1
ATOM 795 C CA . ASP A 1 103 ? -16.908 2.110 2.585 1.00 96.38 103 ASP A CA 1
ATOM 796 C C . ASP A 1 103 ? -17.790 0.948 2.096 1.00 96.38 103 ASP A C 1
ATOM 798 O O . ASP A 1 103 ? -18.604 1.121 1.191 1.00 96.38 103 ASP A O 1
ATOM 802 N N . ALA A 1 104 ? -17.680 -0.239 2.701 1.00 94.88 104 ALA A N 1
ATOM 803 C CA . ALA A 1 104 ? -18.539 -1.379 2.381 1.00 94.88 104 ALA A CA 1
ATOM 804 C C . ALA A 1 104 ? -19.995 -1.207 2.845 1.00 94.88 104 ALA A C 1
ATOM 806 O O . ALA A 1 104 ? -20.869 -1.889 2.315 1.00 94.88 104 ALA A O 1
ATOM 807 N N . THR A 1 105 ? -20.250 -0.318 3.809 1.00 93.69 105 THR A N 1
ATOM 808 C CA . THR A 1 105 ? -21.604 -0.005 4.301 1.00 93.69 105 THR A CA 1
ATOM 809 C C . THR A 1 105 ? -22.280 1.158 3.574 1.00 93.69 105 THR A C 1
ATOM 811 O O . THR A 1 105 ? -23.455 1.420 3.828 1.00 93.69 105 THR A O 1
ATOM 814 N N . ARG A 1 106 ? -21.547 1.849 2.696 1.00 81.56 106 ARG A N 1
ATOM 815 C CA . ARG A 1 106 ? -22.029 2.982 1.902 1.00 81.56 106 ARG A CA 1
ATOM 816 C C . ARG A 1 106 ? -22.683 2.522 0.603 1.00 81.56 106 ARG A C 1
ATOM 818 O O . ARG A 1 106 ? -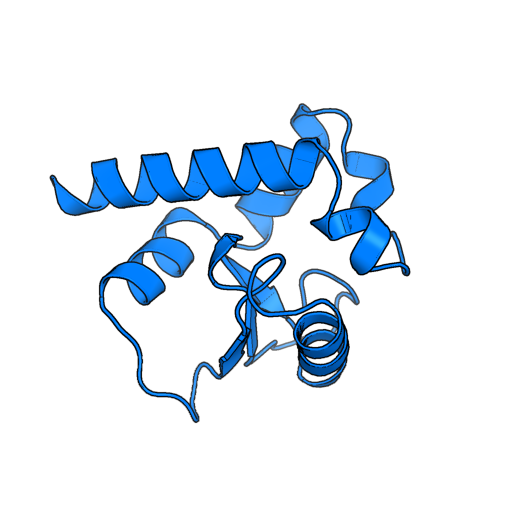23.707 3.140 0.244 1.00 81.56 106 ARG A O 1
#

Organism: Auricularia subglabra (strain TFB-10046 / SS5) (NCBI:txid717982)

Nearest PDB structures (foldseek):
  7jtz-assembly3_C  TM=9.790E-01  e=4.644E-11  Saccharomyces cerevisiae S288C
  3sub-assembly1_A  TM=9.630E-01  e=2.366E-09  Plasmodium falciparum 3D7
  3o47-assembly2_B-3  TM=9.386E-01  e=7.647E-09  Homo sapiens
  2owa-assembly2_B  TM=9.274E-01  e=5.072E-09  Cryptosporidium parvum Iowa II
  3o47-assembly1_A-2  TM=9.352E-01  e=1.297E-08  Homo sapiens

Radius of gyration: 12.74 Å; Cα contacts (8 Å, |Δi|>4): 158; chains: 1; bounding box: 38×25×30 Å

Solvent-accessible surf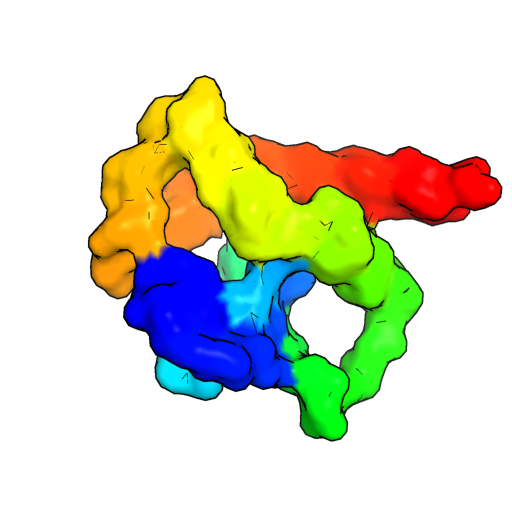ace area (backbone atoms only — not comparable to full-atom values): 5787 Å² total; per-residue (Å²): 34,62,67,82,62,47,76,90,39,56,23,31,33,42,58,60,11,29,40,23,30,72,72,54,46,52,56,38,57,75,64,31,69,91,65,33,38,76,45,42,75,84,83,51,90,82,52,71,71,52,52,37,22,43,71,70,35,27,52,66,52,48,52,53,51,30,50,74,58,81,30,50,78,43,55,77,42,86,51,56,63,66,37,53,71,28,72,56,38,52,52,46,31,51,51,38,56,50,48,34,53,56,62,71,74,108

Foldseek 3Di:
DQAPPDPDAQKDFQLQLEGDHPVVLVVQVVLPVVLTDMDGNPPDDDDPLSVLLNVQHYSVNSCVQCVVVVNNVLSHDPNPNCSSVDPSNVVSSVVSVVSSVVVVVD

InterPro domains:
  IPR001164 Arf GTPase activating protein [PF01412] (1-97)
  IPR001164 Arf GTPase activating protein [PR00405] (17-34)
  IPR001164 Arf GTPase activating protein [PR00405] (38-59)
  IPR001164 Arf GTPase activating protein [PS50115] (1-106)
  IPR001164 Arf GTPase activating protein [SM00105] (1-104)
  IPR037278 ARFGAP/RecO-like zinc finger [SSF57863] (1-93)
  IPR038508 ArfGAP domain superfamily [G3DSA:1.10.220.150] (1-106)

Secondary structure (DSSP, 8-state):
-TTT--SS--EEEGGGTEEE-HHHHHHHHHH-TTT--EEETTTS---HHHHHHHHH--HHHHHHHHHHTT-HHHHT-S-HHHHHTSHHHHHHHHHHHHHHHHHHT-

Sequence (106 aa):
CFDCKAGNPTWTSIPFGVYICLECSSVHRNMGVHISFVRSTNLDTWQVNQLRSMTVGGNASATEFFTKHAGASFLDSVDGKKKYASAVADLYKQEIQKRVKDDATR

pLDDT: mean 96.09, std 3.11, range [81.56, 98.5]

Mean predicted aligned error: 2.48 Å